Protein AF-A0A8N5F3Z3-F1 (afdb_monomer)

Mean predicted aligned error: 14.94 Å

pLDDT: mean 81.78, std 18.19, range [40.5, 97.69]

Solvent-accessible surface area (backbone atoms only — not comparable to full-atom values): 6724 Å² total; per-residue (Å²): 114,72,68,60,54,53,52,52,58,53,57,67,68,72,70,79,79,89,79,81,91,71,98,78,69,83,72,79,79,72,80,84,81,76,81,78,78,86,86,72,54,78,65,50,73,71,42,96,58,80,53,78,91,48,47,64,61,49,49,52,53,51,51,54,51,47,51,53,53,49,53,51,53,25,58,73,72,74,38,98,65,70,55,70,71,56,48,51,55,52,53,60,50,56,74,71,53,82,84,92,115

Structure (mmCIF, N/CA/C/O backbone):
data_AF-A0A8N5F3Z3-F1
#
_entry.id   AF-A0A8N5F3Z3-F1
#
loop_
_atom_site.group_PDB
_atom_site.id
_atom_site.type_symbol
_atom_site.label_atom_id
_atom_site.label_alt_id
_atom_site.label_comp_id
_atom_site.label_asym_id
_atom_site.label_entity_id
_atom_site.label_seq_id
_atom_site.pdbx_PDB_ins_code
_atom_site.Cartn_x
_atom_site.Cartn_y
_atom_site.Cartn_z
_atom_site.occupancy
_atom_site.B_iso_or_equiv
_atom_site.auth_seq_id
_atom_site.auth_comp_id
_atom_site.auth_asym_id
_atom_site.auth_atom_id
_atom_site.pdbx_PDB_model_num
ATOM 1 N N . MET A 1 1 ? 20.079 36.768 36.945 1.00 57.53 1 MET A N 1
ATOM 2 C CA . MET A 1 1 ? 19.427 36.046 35.823 1.00 57.53 1 MET A CA 1
ATOM 3 C C . MET A 1 1 ? 18.374 36.871 35.079 1.00 57.53 1 MET A C 1
ATOM 5 O O . MET A 1 1 ? 18.444 36.916 33.863 1.00 57.53 1 MET A O 1
ATOM 9 N N . ARG A 1 2 ? 17.445 37.580 35.744 1.00 54.75 2 ARG A N 1
ATOM 10 C CA . ARG A 1 2 ? 16.427 38.410 35.053 1.00 54.75 2 ARG A CA 1
ATOM 11 C C . ARG A 1 2 ? 16.982 39.602 34.252 1.00 54.75 2 ARG A C 1
ATOM 13 O O . ARG A 1 2 ? 16.478 39.885 33.175 1.00 54.75 2 ARG A O 1
ATOM 20 N N . ALA A 1 3 ? 18.040 40.255 34.737 1.00 52.50 3 ALA A N 1
ATOM 21 C CA . ALA A 1 3 ? 18.656 41.392 34.041 1.00 52.50 3 ALA A CA 1
ATOM 22 C C . ALA A 1 3 ? 19.356 40.996 32.724 1.00 52.50 3 ALA A C 1
ATOM 24 O O . ALA A 1 3 ? 19.329 41.754 31.762 1.00 52.50 3 ALA A O 1
ATOM 25 N N . ALA A 1 4 ? 19.923 39.786 32.658 1.00 57.12 4 ALA A N 1
ATOM 26 C CA . ALA A 1 4 ? 20.577 39.274 31.452 1.00 57.12 4 ALA A CA 1
ATOM 27 C C . ALA A 1 4 ? 19.564 38.985 30.330 1.00 57.12 4 ALA A C 1
ATOM 29 O O . ALA A 1 4 ? 19.813 39.312 29.176 1.00 57.12 4 ALA A O 1
ATOM 30 N N . LEU A 1 5 ? 18.389 38.452 30.687 1.00 57.22 5 LEU A N 1
ATOM 31 C CA . LEU A 1 5 ? 17.298 38.187 29.744 1.00 57.22 5 LEU A CA 1
ATOM 32 C C . LEU A 1 5 ? 16.713 39.482 29.163 1.00 57.22 5 LEU A C 1
ATOM 34 O O . LEU A 1 5 ? 16.447 39.552 27.968 1.00 57.22 5 LEU A O 1
ATOM 38 N N . ALA A 1 6 ? 16.566 40.521 29.991 1.00 61.53 6 ALA A N 1
ATOM 39 C CA . ALA A 1 6 ? 16.089 41.825 29.536 1.00 61.53 6 ALA A CA 1
ATOM 40 C C . ALA A 1 6 ? 17.088 42.504 28.583 1.00 61.53 6 ALA A C 1
ATOM 42 O O . ALA A 1 6 ? 16.681 43.062 27.569 1.00 61.53 6 ALA A O 1
ATOM 43 N N . ALA A 1 7 ? 18.392 42.402 28.862 1.00 59.09 7 ALA A N 1
ATOM 44 C CA . ALA A 1 7 ? 19.432 42.937 27.984 1.00 59.09 7 ALA A CA 1
ATOM 45 C C . ALA A 1 7 ? 19.461 42.235 26.614 1.00 59.09 7 ALA A C 1
ATOM 47 O O . ALA A 1 7 ? 19.655 42.892 25.596 1.00 59.09 7 ALA A O 1
ATOM 48 N N . TRP A 1 8 ? 19.215 40.921 26.576 1.00 57.78 8 TRP A N 1
ATOM 49 C CA . TRP A 1 8 ? 19.147 40.152 25.328 1.00 57.78 8 TRP A CA 1
ATOM 50 C C . TRP A 1 8 ? 17.924 40.521 24.483 1.00 57.78 8 TRP A C 1
ATOM 52 O O . TRP A 1 8 ? 18.058 40.725 23.281 1.00 57.78 8 TRP A O 1
ATOM 62 N N . LEU A 1 9 ? 16.757 40.686 25.114 1.00 59.50 9 LEU A N 1
ATOM 63 C CA . LEU A 1 9 ? 15.526 41.111 24.436 1.00 59.50 9 LEU A CA 1
ATOM 64 C C . LEU A 1 9 ? 15.652 42.507 23.805 1.00 59.50 9 LEU A C 1
ATOM 66 O O . LEU A 1 9 ? 15.165 42.721 22.699 1.00 59.50 9 LEU A O 1
ATOM 70 N N . VAL A 1 10 ? 16.342 43.440 24.469 1.00 61.44 10 VAL A N 1
ATOM 71 C CA . VAL A 1 10 ? 16.595 44.783 23.920 1.00 61.44 10 VAL A CA 1
ATOM 72 C C . VAL A 1 10 ? 17.597 44.732 22.760 1.00 61.44 10 VAL A C 1
ATOM 74 O O . VAL A 1 10 ? 17.400 45.422 21.764 1.00 61.44 10 VAL A O 1
ATOM 77 N N . LEU A 1 11 ? 18.623 43.874 22.828 1.00 58.91 11 LEU A N 1
ATOM 78 C CA . LEU A 1 11 ? 19.602 43.721 21.743 1.00 58.91 11 LEU A CA 1
ATOM 79 C C . LEU A 1 11 ? 18.972 43.171 20.453 1.00 58.91 11 LEU A C 1
ATOM 81 O O . LEU A 1 11 ? 19.367 43.566 19.359 1.00 58.91 11 LEU A O 1
ATOM 85 N N . SER A 1 12 ? 17.963 42.303 20.571 1.00 59.25 12 SER A N 1
ATOM 86 C CA . SER A 1 12 ? 17.233 41.760 19.419 1.00 59.25 12 SER A CA 1
ATOM 87 C C . SER A 1 12 ? 16.329 42.787 18.727 1.00 59.25 12 SER A C 1
ATOM 89 O O . SER A 1 12 ? 16.064 42.652 17.537 1.00 59.25 12 SER A O 1
ATOM 91 N N . LEU A 1 13 ? 15.868 43.819 19.442 1.00 58.59 13 LEU A N 1
ATOM 92 C CA . LEU A 1 13 ? 14.934 44.822 18.912 1.00 58.59 13 LEU A CA 1
ATOM 93 C C . LEU A 1 13 ? 15.626 45.983 18.177 1.00 58.59 13 LEU A C 1
ATOM 95 O O . LEU A 1 13 ? 14.974 46.663 17.390 1.00 58.59 13 LEU A O 1
ATOM 99 N N . LEU A 1 14 ? 16.930 46.201 18.386 1.00 56.84 14 LEU A N 1
ATOM 100 C CA . LEU A 1 14 ? 17.696 47.258 17.704 1.00 56.84 14 LEU A CA 1
ATOM 101 C C . LEU A 1 14 ? 18.468 46.781 16.457 1.00 56.84 14 LEU A C 1
ATOM 103 O O . LEU A 1 14 ? 19.074 47.600 15.774 1.00 56.84 14 LEU A O 1
ATOM 107 N N . GLY A 1 15 ? 18.442 45.485 16.129 1.00 50.59 15 GLY A N 1
ATOM 108 C CA . GLY A 1 15 ? 19.147 44.921 14.965 1.00 50.59 15 GLY A CA 1
ATOM 109 C C . GLY A 1 15 ? 18.393 45.005 13.630 1.00 50.59 15 GLY A C 1
ATOM 110 O O . GLY A 1 15 ? 18.842 44.430 12.644 1.00 50.59 15 GLY A O 1
ATOM 111 N N . GLY A 1 16 ? 17.234 45.665 13.590 1.00 49.75 16 GLY A N 1
ATOM 112 C CA . GLY A 1 16 ? 16.368 45.718 12.414 1.00 49.75 16 GLY A CA 1
ATOM 113 C C . GLY A 1 16 ? 16.459 47.027 11.637 1.00 49.75 16 GLY A C 1
ATOM 114 O O . GLY A 1 16 ? 15.496 47.781 11.663 1.00 49.75 16 GLY A O 1
ATOM 115 N N . THR A 1 17 ? 17.554 47.280 10.913 1.00 43.16 17 THR A N 1
ATOM 116 C CA . THR A 1 17 ? 17.546 48.199 9.756 1.00 43.16 17 THR A CA 1
ATOM 117 C C . THR A 1 17 ? 18.623 47.812 8.744 1.00 43.16 17 THR A C 1
ATOM 119 O O . THR A 1 17 ? 19.807 47.846 9.071 1.00 43.16 17 THR A O 1
ATOM 122 N N . GLY A 1 18 ? 18.209 47.544 7.504 1.00 42.91 18 GLY A N 1
ATOM 123 C CA . GLY A 1 18 ? 19.069 47.678 6.327 1.00 42.91 18 GLY A CA 1
ATOM 124 C C . GLY A 1 18 ? 19.474 46.371 5.651 1.00 42.91 18 GLY A C 1
ATOM 125 O O . GLY A 1 18 ? 20.613 45.939 5.772 1.00 42.91 18 GLY A O 1
ATOM 126 N N . ALA A 1 19 ? 18.568 45.791 4.868 1.00 40.50 19 ALA A N 1
ATOM 127 C CA . ALA A 1 19 ? 18.955 45.076 3.659 1.00 40.50 19 ALA A CA 1
ATOM 128 C C . ALA A 1 19 ? 18.016 45.564 2.560 1.00 40.50 19 ALA A C 1
ATOM 130 O O . ALA A 1 19 ? 16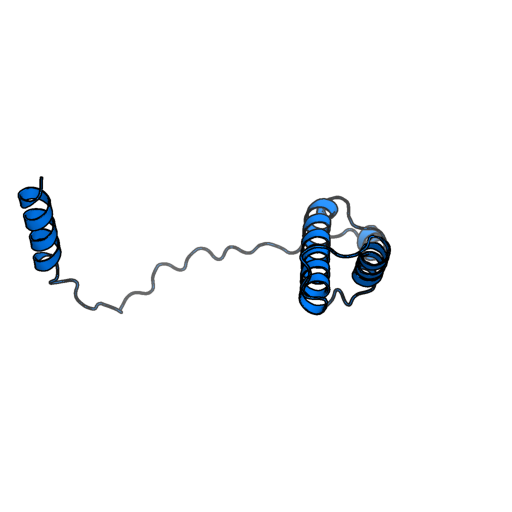.817 45.291 2.578 1.00 40.50 19 ALA A O 1
ATOM 131 N N . GLU A 1 20 ? 18.576 46.413 1.708 1.00 44.19 20 GLU A N 1
ATOM 132 C CA . GLU A 1 20 ? 17.933 46.994 0.545 1.00 44.19 20 GLU A CA 1
ATOM 133 C C . GLU A 1 20 ? 17.353 45.905 -0.361 1.00 44.19 20 GLU A C 1
ATOM 135 O O . GLU A 1 20 ? 17.967 44.869 -0.628 1.00 44.19 20 GLU A O 1
ATOM 140 N N . ASP A 1 21 ? 16.140 46.189 -0.816 1.00 47.72 21 ASP A N 1
ATOM 141 C CA . ASP A 1 21 ? 15.417 45.475 -1.850 1.00 47.72 21 ASP A CA 1
ATOM 142 C C . ASP A 1 21 ? 16.236 45.527 -3.149 1.00 47.72 21 ASP A C 1
ATOM 144 O O . ASP A 1 21 ? 16.343 46.559 -3.812 1.00 47.72 21 ASP A O 1
ATOM 148 N N . THR A 1 22 ? 16.882 44.411 -3.480 1.00 45.47 22 THR A N 1
ATOM 149 C CA . THR A 1 22 ? 17.436 44.154 -4.812 1.00 45.47 22 THR A CA 1
ATOM 150 C C . THR A 1 22 ? 16.864 42.837 -5.323 1.00 45.47 22 THR A C 1
ATOM 152 O O . THR A 1 22 ? 17.564 41.847 -5.521 1.00 45.47 22 THR A O 1
ATOM 155 N N . CYS A 1 23 ? 15.551 42.801 -5.556 1.00 54.81 23 CYS A N 1
ATOM 156 C CA . CYS A 1 23 ? 14.945 41.785 -6.417 1.00 54.81 23 CYS A CA 1
ATOM 157 C C . CYS A 1 23 ? 15.333 42.060 -7.881 1.00 54.81 23 CYS A C 1
ATOM 159 O O . CYS A 1 23 ? 14.547 42.568 -8.675 1.00 54.81 23 CYS A O 1
ATOM 161 N N . GLY A 1 24 ? 16.587 41.771 -8.223 1.00 55.22 24 GLY A N 1
ATOM 162 C CA . GLY A 1 24 ? 17.166 42.068 -9.531 1.00 55.22 24 GLY A CA 1
ATOM 163 C C . GLY A 1 24 ? 18.394 41.220 -9.832 1.00 55.22 24 GLY A C 1
ATOM 164 O O . GLY A 1 24 ? 19.417 41.738 -10.265 1.00 55.22 24 GLY A O 1
ATOM 165 N N . GLY A 1 25 ? 18.307 39.921 -9.567 1.00 56.00 25 GLY A N 1
ATOM 166 C CA . GLY A 1 25 ? 19.308 38.951 -9.985 1.00 56.00 25 GLY A CA 1
ATOM 167 C C . GLY A 1 25 ? 18.725 37.558 -9.865 1.00 56.00 25 GLY A C 1
ATOM 168 O O . GLY A 1 25 ? 18.427 37.119 -8.755 1.00 56.00 25 GLY A O 1
ATOM 169 N N . ASP A 1 26 ? 18.532 36.882 -10.998 1.00 64.25 26 ASP A N 1
ATOM 170 C CA . ASP A 1 26 ? 18.190 35.464 -10.991 1.00 64.25 26 ASP A CA 1
ATOM 171 C C . ASP A 1 26 ? 19.248 34.720 -10.158 1.00 64.25 26 ASP A C 1
ATOM 173 O O . ASP A 1 26 ? 20.445 34.825 -10.463 1.00 64.25 26 ASP A O 1
ATOM 177 N N . PRO A 1 27 ? 18.863 33.987 -9.095 1.00 65.62 27 PRO A N 1
ATOM 178 C CA . PRO A 1 27 ? 19.799 33.084 -8.447 1.00 65.62 27 PRO A CA 1
ATOM 179 C C . PRO A 1 27 ? 20.324 32.111 -9.515 1.00 65.62 27 PRO A C 1
ATOM 181 O O . PRO A 1 27 ? 19.545 31.701 -10.382 1.00 65.62 27 PRO A O 1
ATOM 184 N N . PRO A 1 28 ? 21.620 31.735 -9.495 1.00 68.12 28 PRO A N 1
ATOM 185 C CA . PRO A 1 28 ? 22.149 30.775 -10.457 1.00 68.12 28 PRO A CA 1
ATOM 186 C C . PRO A 1 28 ? 21.240 29.550 -10.449 1.00 68.12 28 PRO A C 1
ATOM 188 O O . PRO A 1 28 ? 21.010 28.972 -9.384 1.00 68.12 28 PRO A O 1
ATOM 191 N N . ALA A 1 29 ? 20.672 29.226 -11.617 1.00 69.50 29 ALA A N 1
ATOM 192 C CA . ALA A 1 29 ? 19.691 28.162 -11.764 1.00 69.50 29 ALA A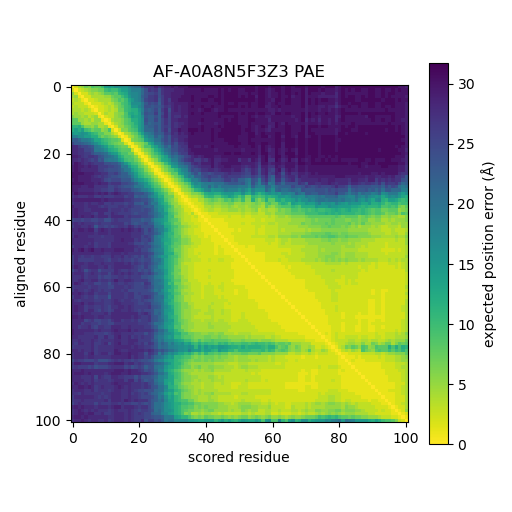 CA 1
ATOM 193 C C . ALA A 1 29 ? 20.218 26.917 -11.048 1.00 69.50 29 ALA A C 1
ATOM 195 O O . ALA A 1 29 ? 21.258 26.368 -11.426 1.00 69.50 29 ALA A O 1
ATOM 196 N N . ALA A 1 30 ? 19.544 26.525 -9.962 1.00 70.44 30 ALA A N 1
ATOM 197 C CA . ALA A 1 30 ? 19.920 25.335 -9.222 1.00 70.44 30 ALA A CA 1
ATOM 198 C C . ALA A 1 30 ? 19.983 24.175 -10.227 1.00 70.44 30 ALA A C 1
ATOM 200 O O . ALA A 1 30 ? 19.070 24.059 -11.051 1.00 70.44 30 ALA A O 1
ATOM 201 N N . PRO A 1 31 ? 21.046 23.348 -10.213 1.00 72.69 31 PRO A N 1
ATOM 202 C CA . PRO A 1 31 ? 21.182 22.273 -11.181 1.00 72.69 31 PRO A CA 1
ATOM 203 C C . PRO A 1 31 ? 19.917 21.424 -11.133 1.00 72.69 31 PRO A C 1
ATOM 205 O O . PRO A 1 31 ? 19.543 20.915 -10.071 1.00 72.69 31 PRO A O 1
ATOM 208 N N . SER A 1 32 ? 19.234 21.331 -12.272 1.00 77.12 32 SER A N 1
ATOM 209 C CA . SER A 1 32 ? 18.002 20.571 -12.416 1.00 77.12 32 SER A CA 1
ATOM 210 C C . SER A 1 32 ? 18.306 19.106 -12.115 1.00 77.12 32 SER A C 1
ATOM 212 O O . SER A 1 32 ? 18.877 18.372 -12.920 1.00 77.12 32 SER A O 1
ATOM 214 N N . ARG A 1 33 ? 17.968 18.672 -10.900 1.00 78.31 33 ARG A N 1
ATOM 215 C CA . ARG A 1 33 ? 18.059 17.266 -10.511 1.00 78.31 33 ARG A CA 1
ATOM 216 C C . ARG A 1 33 ? 16.916 16.538 -11.202 1.00 78.31 33 ARG A C 1
ATOM 218 O O . ARG A 1 33 ? 15.769 16.655 -10.785 1.00 78.31 33 ARG A O 1
ATOM 225 N N . SER A 1 34 ? 17.232 15.824 -12.275 1.00 79.94 34 SER A N 1
ATOM 226 C CA . SER A 1 34 ? 16.309 14.866 -12.875 1.00 79.94 34 SER A CA 1
ATOM 227 C C . SER A 1 34 ? 16.559 13.499 -12.248 1.00 79.94 34 SER A C 1
ATOM 229 O O . SER A 1 34 ? 17.697 13.038 -12.174 1.00 79.94 34 SER A O 1
ATOM 231 N N . ILE A 1 35 ? 15.498 12.872 -11.749 1.00 81.12 35 ILE A N 1
ATOM 232 C CA . ILE A 1 35 ? 15.527 11.459 -11.380 1.00 81.12 35 ILE A CA 1
ATOM 233 C C . ILE A 1 35 ? 15.006 10.716 -12.611 1.00 81.12 35 ILE A C 1
ATOM 235 O O . ILE A 1 35 ? 13.843 10.913 -12.974 1.00 81.12 35 ILE A O 1
ATOM 239 N N . PRO A 1 36 ? 15.852 9.949 -13.319 1.00 82.62 36 PRO A N 1
ATOM 240 C CA . PRO A 1 36 ? 15.407 9.225 -14.498 1.00 82.62 36 PRO A CA 1
ATOM 241 C C . PRO A 1 36 ? 14.378 8.166 -14.097 1.00 82.62 36 PRO A C 1
ATOM 243 O O . PRO A 1 36 ? 14.487 7.552 -13.036 1.00 82.62 36 PRO A O 1
ATOM 246 N N . ALA A 1 37 ? 13.388 7.943 -14.962 1.00 85.25 37 ALA A N 1
ATOM 247 C CA . ALA A 1 37 ? 12.431 6.865 -14.763 1.00 85.25 37 ALA A CA 1
ATOM 248 C C . ALA A 1 37 ? 13.157 5.502 -14.724 1.00 85.25 37 ALA A C 1
ATOM 250 O O . ALA A 1 37 ? 14.138 5.322 -15.461 1.00 85.25 37 ALA A O 1
ATOM 251 N N . PRO A 1 38 ? 12.683 4.541 -13.909 1.00 86.44 38 PRO A N 1
ATOM 252 C CA . PRO A 1 38 ? 13.234 3.194 -13.893 1.00 86.44 38 PRO A CA 1
ATOM 253 C C . PRO A 1 38 ? 13.199 2.56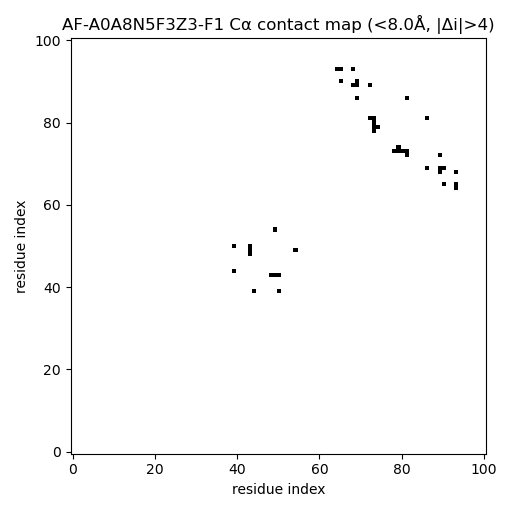9 -15.287 1.00 86.44 38 PRO A C 1
ATOM 255 O O . PRO A 1 38 ? 12.190 2.639 -15.989 1.00 86.44 38 PRO A O 1
ATOM 258 N N . GLN A 1 39 ? 14.308 1.956 -15.688 1.00 90.50 39 GLN A N 1
ATOM 259 C CA . GLN A 1 39 ? 14.383 1.213 -16.940 1.00 90.50 39 GLN A CA 1
ATOM 260 C C . GLN A 1 39 ? 13.956 -0.229 -16.678 1.00 90.50 39 GLN A C 1
ATOM 262 O O . GLN A 1 39 ? 14.494 -0.862 -15.773 1.00 90.50 39 GLN A O 1
ATOM 267 N N . LEU A 1 40 ? 13.003 -0.729 -17.463 1.00 93.19 40 LEU A N 1
ATOM 268 C CA . LEU A 1 40 ? 12.477 -2.089 -17.347 1.00 93.19 40 LEU A CA 1
ATOM 269 C C . LEU A 1 40 ? 12.861 -2.916 -18.571 1.00 93.19 40 LEU A C 1
ATOM 271 O O . LEU A 1 40 ? 12.758 -2.430 -19.706 1.00 93.19 40 LEU A O 1
ATOM 275 N N . SER A 1 41 ? 13.257 -4.169 -18.351 1.00 94.19 41 SER A N 1
ATOM 276 C CA . SER A 1 41 ? 13.495 -5.115 -19.441 1.00 94.19 41 SER A CA 1
ATOM 277 C C . SER A 1 41 ? 12.186 -5.438 -20.186 1.00 94.19 41 SER A C 1
ATOM 279 O O . SER A 1 41 ? 11.092 -5.258 -19.639 1.00 94.19 41 SER A O 1
ATOM 281 N N . PRO A 1 42 ? 12.242 -5.920 -21.442 1.00 95.25 42 PRO A N 1
ATOM 282 C CA . PRO A 1 42 ? 11.044 -6.350 -22.166 1.00 95.25 42 PRO A CA 1
ATOM 283 C C . PRO A 1 42 ? 10.225 -7.403 -21.407 1.00 95.25 42 PRO A C 1
ATOM 285 O O . PRO A 1 42 ? 8.997 -7.352 -21.409 1.00 95.25 42 PRO A O 1
ATOM 288 N N . GLU A 1 43 ? 10.904 -8.324 -20.728 1.00 94.94 43 GLU A N 1
ATOM 289 C CA . GLU A 1 43 ? 10.294 -9.382 -19.926 1.00 94.94 43 GLU A CA 1
ATOM 290 C C . GLU A 1 43 ? 9.602 -8.797 -18.693 1.00 94.94 43 GLU A C 1
ATOM 292 O O . GLU A 1 43 ? 8.462 -9.150 -18.405 1.00 94.94 43 GLU A O 1
ATOM 297 N N . GLU A 1 44 ? 10.249 -7.857 -18.000 1.00 95.56 44 GLU A N 1
ATOM 298 C CA . GLU A 1 44 ? 9.682 -7.185 -16.826 1.00 95.56 44 GLU A CA 1
ATOM 299 C C . GLU A 1 44 ? 8.442 -6.360 -17.175 1.00 95.56 44 GLU A C 1
ATOM 301 O O . GLU A 1 44 ? 7.472 -6.362 -16.425 1.00 95.56 44 GLU A O 1
ATOM 306 N N . ARG A 1 45 ? 8.431 -5.702 -18.339 1.00 92.50 45 ARG A N 1
ATOM 307 C CA . ARG A 1 45 ? 7.279 -4.910 -18.808 1.00 92.50 45 ARG A CA 1
ATOM 308 C C . ARG A 1 45 ? 6.038 -5.750 -19.091 1.00 92.50 45 ARG A C 1
ATOM 310 O O . ARG A 1 45 ? 4.933 -5.219 -19.059 1.00 92.50 45 ARG A O 1
ATOM 317 N N . LEU A 1 46 ? 6.227 -7.022 -19.432 1.00 95.19 46 LEU A N 1
ATOM 318 C CA . LEU A 1 46 ? 5.149 -7.964 -19.738 1.00 95.19 46 LEU A CA 1
ATOM 319 C C . LEU A 1 46 ? 4.837 -8.893 -18.556 1.00 95.19 46 LEU A C 1
ATOM 321 O O . LEU A 1 46 ? 3.867 -9.649 -18.605 1.00 95.19 46 LEU A O 1
ATOM 325 N N . SER A 1 47 ? 5.657 -8.850 -17.508 1.00 95.25 47 SER A N 1
ATOM 326 C CA . SER A 1 47 ? 5.501 -9.677 -16.322 1.00 95.25 47 SER A CA 1
ATOM 327 C C . SER A 1 47 ? 4.403 -9.119 -15.413 1.00 95.25 47 SER A C 1
ATOM 329 O O . SER A 1 47 ? 4.373 -7.917 -15.152 1.00 95.25 47 SER A O 1
ATOM 331 N N . PRO A 1 48 ? 3.535 -9.974 -14.843 1.00 94.75 48 PRO A N 1
ATOM 332 C CA . PRO A 1 48 ? 2.632 -9.565 -13.769 1.00 94.75 48 PRO A CA 1
ATOM 333 C C . PRO A 1 48 ? 3.359 -9.413 -12.421 1.00 94.75 48 PRO A C 1
ATOM 335 O O . PRO A 1 48 ? 2.751 -9.012 -11.431 1.00 94.75 48 PRO A O 1
ATOM 338 N N . HIS A 1 49 ? 4.641 -9.784 -12.345 1.00 96.00 49 HIS A N 1
ATOM 339 C CA . HIS A 1 49 ? 5.429 -9.719 -11.123 1.00 96.00 49 HIS A CA 1
ATOM 340 C C . HIS A 1 49 ? 6.216 -8.422 -11.023 1.00 96.00 49 HIS A C 1
ATOM 342 O O . HIS A 1 49 ? 6.739 -7.900 -12.003 1.00 96.00 49 HIS A O 1
ATOM 348 N N . MET A 1 50 ? 6.381 -7.969 -9.786 1.00 94.88 50 MET A N 1
ATOM 349 C CA . MET A 1 50 ? 7.163 -6.789 -9.472 1.00 94.88 50 MET A CA 1
ATOM 350 C C . MET A 1 50 ? 8.656 -6.964 -9.807 1.00 94.88 50 MET A C 1
ATOM 352 O O . MET A 1 50 ? 9.274 -7.908 -9.286 1.00 94.88 50 MET A O 1
ATOM 356 N N . PRO A 1 51 ? 9.247 -6.042 -10.594 1.00 96.19 51 PRO A N 1
ATOM 357 C CA . PRO A 1 51 ? 10.684 -5.999 -10.860 1.00 96.19 51 PRO A CA 1
ATOM 358 C C . PRO A 1 51 ? 11.494 -5.978 -9.567 1.00 96.19 51 PRO A C 1
ATOM 360 O O . PRO A 1 51 ? 11.110 -5.316 -8.602 1.00 96.19 51 PRO A O 1
ATOM 363 N N . GLU A 1 52 ? 12.620 -6.690 -9.536 1.00 94.81 52 GLU A N 1
ATOM 364 C CA . GLU A 1 52 ? 13.408 -6.875 -8.311 1.00 94.81 52 GLU A CA 1
ATOM 365 C C . GLU A 1 52 ? 13.907 -5.549 -7.728 1.00 94.81 52 GLU A C 1
ATOM 367 O O . GLU A 1 52 ? 13.788 -5.319 -6.523 1.00 94.81 52 GLU A O 1
ATOM 372 N N . SER A 1 53 ? 14.379 -4.654 -8.595 1.00 93.25 53 SER A N 1
ATOM 373 C CA . SER A 1 53 ? 14.893 -3.333 -8.226 1.00 93.25 53 SER A CA 1
ATOM 374 C C . SER A 1 53 ? 13.841 -2.417 -7.594 1.00 93.25 53 SER A C 1
ATOM 376 O O . SER A 1 53 ? 14.204 -1.534 -6.823 1.00 93.25 53 SER A O 1
ATOM 378 N N . LEU A 1 54 ? 12.550 -2.640 -7.869 1.00 94.75 54 LEU A N 1
ATOM 379 C CA . LEU A 1 54 ? 11.446 -1.787 -7.409 1.00 94.75 54 LEU A CA 1
ATOM 380 C C . LEU A 1 54 ? 10.692 -2.360 -6.204 1.00 94.75 54 LEU A C 1
ATOM 382 O O . LEU A 1 54 ? 9.765 -1.731 -5.698 1.00 94.75 54 LEU A O 1
ATOM 386 N N . ARG A 1 55 ? 11.079 -3.541 -5.707 1.00 96.44 55 ARG A N 1
ATOM 387 C CA . ARG A 1 55 ? 10.379 -4.204 -4.592 1.00 96.44 55 ARG A CA 1
ATOM 388 C C . ARG A 1 55 ? 10.361 -3.368 -3.316 1.00 96.44 55 ARG A C 1
ATOM 390 O O . ARG A 1 55 ? 9.357 -3.367 -2.612 1.00 96.44 55 ARG A O 1
ATOM 397 N N . CYS A 1 56 ? 11.460 -2.680 -3.009 1.00 96.38 56 CYS A N 1
ATOM 398 C CA . CYS A 1 56 ? 11.558 -1.840 -1.814 1.00 96.38 56 CYS A CA 1
ATOM 399 C C . CYS A 1 56 ? 10.592 -0.651 -1.899 1.00 96.38 56 CYS A C 1
ATOM 401 O O . CYS A 1 56 ? 9.773 -0.449 -1.003 1.00 96.38 56 CYS A O 1
ATOM 403 N N . ASP A 1 57 ? 10.630 0.073 -3.018 1.00 95.31 57 ASP A N 1
ATOM 404 C CA . ASP A 1 57 ? 9.785 1.247 -3.238 1.00 95.31 57 ASP A CA 1
ATOM 405 C C . ASP A 1 57 ? 8.304 0.876 -3.230 1.00 95.31 57 ASP A C 1
ATOM 407 O O . ASP A 1 57 ? 7.487 1.531 -2.582 1.00 95.31 57 ASP A O 1
ATOM 411 N N . ALA A 1 58 ? 7.955 -0.229 -3.880 1.00 95.31 58 ALA A N 1
ATOM 412 C CA . ALA A 1 58 ? 6.592 -0.721 -3.862 1.00 95.31 58 ALA A CA 1
ATOM 413 C C . ALA A 1 58 ? 6.143 -1.196 -2.478 1.00 95.31 58 ALA A C 1
ATOM 415 O O . ALA A 1 58 ? 5.004 -0.945 -2.101 1.00 95.31 58 ALA A O 1
ATOM 416 N N . CYS A 1 59 ? 7.017 -1.834 -1.693 1.00 97.62 59 CYS A N 1
ATOM 417 C CA . CYS A 1 59 ? 6.703 -2.198 -0.312 1.00 97.62 59 CYS A CA 1
ATOM 418 C C . CYS A 1 59 ? 6.366 -0.951 0.516 1.00 97.62 59 CYS A C 1
ATOM 420 O O . CYS A 1 59 ? 5.362 -0.939 1.227 1.00 97.62 59 CYS A O 1
ATOM 422 N N . HIS A 1 60 ? 7.144 0.125 0.367 1.00 97.69 60 HIS A N 1
ATOM 423 C CA . HIS A 1 60 ? 6.846 1.400 1.017 1.00 97.69 60 HIS A CA 1
ATOM 424 C C . HIS A 1 60 ? 5.520 2.002 0.543 1.00 97.69 60 HIS A C 1
ATOM 426 O O . HIS A 1 60 ? 4.729 2.445 1.375 1.00 97.69 60 HIS A O 1
ATOM 432 N N . ALA A 1 61 ? 5.244 1.981 -0.763 1.00 95.31 61 ALA A N 1
ATOM 433 C CA . ALA A 1 61 ? 3.985 2.481 -1.313 1.00 95.31 61 ALA A CA 1
ATOM 434 C C . ALA A 1 61 ? 2.775 1.693 -0.780 1.00 95.31 61 ALA A C 1
ATOM 436 O O . ALA A 1 61 ? 1.797 2.285 -0.323 1.00 95.31 61 ALA A O 1
ATOM 437 N N . ILE A 1 62 ? 2.863 0.360 -0.769 1.00 96.38 62 ILE A N 1
ATOM 438 C CA . ILE A 1 62 ? 1.818 -0.526 -0.246 1.00 96.38 62 ILE A CA 1
ATOM 439 C C . ILE A 1 62 ? 1.621 -0.300 1.255 1.00 96.38 62 ILE A C 1
ATOM 441 O O . ILE A 1 62 ? 0.484 -0.165 1.703 1.00 96.38 62 ILE A O 1
ATOM 445 N N . ALA A 1 63 ? 2.702 -0.217 2.034 1.00 97.56 63 ALA A N 1
ATOM 446 C CA . ALA A 1 63 ? 2.629 0.012 3.475 1.00 97.56 63 ALA A CA 1
ATOM 447 C C . ALA A 1 63 ? 1.956 1.351 3.803 1.00 97.56 63 ALA A C 1
ATOM 449 O O . ALA A 1 63 ? 1.029 1.388 4.612 1.00 97.56 63 ALA A O 1
ATOM 450 N N . PHE A 1 64 ? 2.365 2.426 3.121 1.00 96.50 64 PHE A N 1
ATOM 451 C CA . PHE A 1 64 ? 1.753 3.746 3.263 1.00 96.50 64 PHE A CA 1
ATOM 452 C C . PHE A 1 64 ? 0.255 3.702 2.951 1.00 96.50 64 PHE A C 1
ATOM 454 O O . PHE A 1 64 ? -0.576 4.243 3.683 1.00 96.50 64 PHE A O 1
ATOM 461 N N . GLN A 1 65 ? -0.105 3.009 1.873 1.00 95.94 65 GLN A N 1
ATOM 462 C CA . GLN A 1 65 ? -1.486 2.913 1.449 1.00 95.94 65 GLN A CA 1
ATOM 463 C C . GLN A 1 65 ? -2.345 2.089 2.418 1.00 95.94 65 GLN A C 1
ATOM 465 O O . GLN A 1 65 ? -3.472 2.489 2.714 1.00 95.94 65 GLN A O 1
ATOM 470 N N . ILE A 1 66 ? -1.825 0.977 2.938 1.00 96.69 66 ILE A N 1
ATOM 471 C CA . ILE A 1 66 ? -2.494 0.169 3.963 1.00 96.69 66 ILE A CA 1
ATOM 472 C C . ILE A 1 66 ? -2.718 0.999 5.22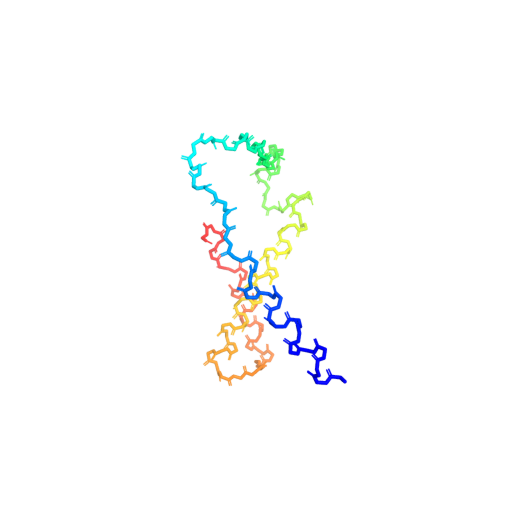9 1.00 96.69 66 ILE A C 1
ATOM 474 O O . ILE A 1 66 ? -3.837 1.038 5.742 1.00 96.69 66 ILE A O 1
ATOM 478 N N . GLU A 1 67 ? -1.692 1.705 5.707 1.00 96.31 67 GLU A N 1
ATOM 479 C CA . GLU A 1 67 ? -1.791 2.564 6.890 1.00 96.31 67 GLU A CA 1
ATOM 480 C C . GLU A 1 67 ? -2.889 3.625 6.722 1.00 96.31 67 GLU A C 1
ATOM 482 O O . GLU A 1 67 ? -3.7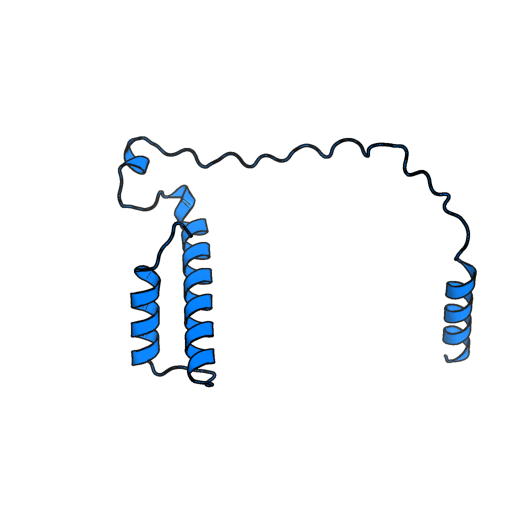16 3.829 7.614 1.00 96.31 67 GLU A O 1
ATOM 487 N N . GLU A 1 68 ? -2.955 4.258 5.549 1.00 95.75 68 GLU A N 1
ATOM 488 C CA . GLU A 1 68 ? -3.992 5.229 5.209 1.00 95.75 68 GLU A CA 1
ATOM 489 C C . GLU A 1 68 ? -5.407 4.633 5.298 1.00 95.75 68 GLU A C 1
ATOM 491 O O . GLU A 1 68 ? -6.315 5.255 5.861 1.00 95.75 68 GLU A O 1
ATOM 496 N N . GLN A 1 69 ? -5.619 3.434 4.747 1.00 96.00 69 GLN A N 1
ATOM 497 C CA . GLN A 1 69 ? -6.933 2.781 4.755 1.00 96.00 69 GLN A CA 1
ATOM 498 C C . GLN A 1 69 ? -7.339 2.339 6.162 1.00 96.00 69 GLN A C 1
ATOM 500 O O . GLN A 1 69 ? -8.490 2.543 6.561 1.00 96.00 69 GLN A O 1
ATOM 505 N N . LEU A 1 70 ? -6.395 1.805 6.939 1.00 96.38 70 LEU A N 1
ATOM 506 C CA . LEU A 1 70 ? -6.621 1.422 8.330 1.00 96.38 70 LEU A CA 1
ATOM 507 C C . LEU A 1 70 ? -6.996 2.633 9.182 1.00 96.38 70 LEU A C 1
ATOM 509 O O . LEU A 1 70 ? -8.035 2.618 9.843 1.00 96.38 70 LEU A O 1
ATOM 513 N N . ARG A 1 71 ? -6.239 3.730 9.075 1.00 96.06 71 ARG A N 1
ATOM 514 C CA . ARG A 1 71 ? -6.528 4.972 9.801 1.00 96.06 71 ARG A CA 1
ATOM 515 C C . ARG A 1 71 ? -7.902 5.540 9.439 1.00 96.06 71 ARG A C 1
ATOM 517 O O . ARG A 1 71 ? -8.637 6.007 10.311 1.00 96.06 71 ARG A O 1
ATOM 524 N N . LYS A 1 72 ? -8.289 5.475 8.159 1.00 95.50 72 LYS A N 1
ATOM 525 C CA . LYS A 1 72 ? -9.638 5.855 7.701 1.00 95.50 72 LYS A CA 1
ATOM 526 C C . LYS A 1 72 ? -10.721 4.957 8.299 1.00 95.50 72 LYS A C 1
ATOM 528 O O . LYS A 1 72 ? -11.770 5.465 8.694 1.00 95.50 72 LYS A O 1
ATOM 533 N N . ALA A 1 73 ? -10.505 3.646 8.349 1.00 96.31 73 ALA A N 1
ATOM 534 C CA . ALA A 1 73 ? -11.464 2.697 8.907 1.00 96.31 73 ALA A CA 1
ATOM 535 C C . ALA A 1 73 ? -11.644 2.891 10.422 1.00 96.31 73 ALA A C 1
ATOM 537 O O . ALA A 1 73 ? -12.776 2.996 10.895 1.00 96.31 73 ALA A O 1
ATOM 538 N N . GLU A 1 74 ? -10.548 3.043 11.162 1.00 96.81 74 GLU A N 1
ATOM 539 C CA . GLU A 1 74 ? -10.535 3.361 12.597 1.00 96.81 74 GLU A CA 1
ATOM 540 C C . GLU A 1 74 ? -11.254 4.682 12.893 1.00 96.81 74 GLU A C 1
ATOM 542 O O . GLU A 1 74 ? -12.131 4.749 13.762 1.00 96.81 74 GLU A O 1
ATOM 547 N N . GLY A 1 75 ? -10.965 5.717 12.098 1.00 95.94 75 GLY A N 1
ATOM 548 C CA . GLY A 1 75 ? -11.637 7.011 12.181 1.00 95.94 75 GLY A CA 1
ATOM 549 C C . GLY A 1 75 ? -13.151 6.920 11.963 1.00 95.94 75 GLY A C 1
ATOM 550 O O . GLY A 1 75 ? -13.908 7.549 12.699 1.00 95.94 75 GLY A O 1
ATOM 551 N N . LYS A 1 76 ? -13.615 6.095 11.011 1.00 94.88 76 LYS A N 1
ATOM 552 C CA . LYS A 1 76 ? -15.052 5.887 10.740 1.00 94.88 76 LYS A CA 1
ATOM 553 C C . LYS A 1 76 ? -15.792 5.236 11.905 1.00 94.88 76 LYS A C 1
ATOM 555 O O . LYS A 1 76 ? -16.947 5.574 12.148 1.00 94.88 76 LYS A O 1
ATOM 560 N N . VAL A 1 77 ? -15.152 4.309 12.616 1.00 93.06 77 VAL A N 1
ATOM 561 C CA . VAL A 1 77 ? -15.764 3.645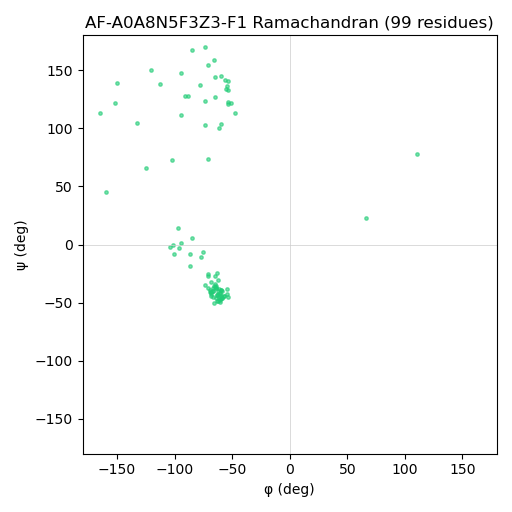 13.779 1.00 93.06 77 VAL A CA 1
ATOM 562 C C . VAL A 1 77 ? -15.568 4.425 15.083 1.00 93.06 77 VAL A C 1
ATOM 564 O O . VAL A 1 77 ? -16.141 4.049 16.105 1.00 93.06 77 VAL A O 1
ATOM 567 N N . GLY A 1 78 ? -14.756 5.489 15.068 1.00 92.06 78 GLY A N 1
ATOM 568 C CA . GLY A 1 78 ? -14.431 6.294 16.247 1.00 92.06 78 GLY A CA 1
ATOM 569 C C . GLY A 1 78 ? -13.623 5.535 17.304 1.00 92.06 78 GLY A C 1
ATOM 570 O O . GLY A 1 78 ? -13.671 5.882 18.484 1.00 92.06 78 GLY A O 1
ATOM 571 N N . LYS A 1 79 ? -12.909 4.474 16.910 1.00 87.12 79 LYS A N 1
ATOM 572 C CA . LYS A 1 79 ? -12.116 3.621 17.807 1.00 87.12 79 LYS A CA 1
ATOM 573 C C . LYS A 1 79 ? -10.659 3.641 17.388 1.00 87.12 79 LYS A C 1
ATOM 575 O O . LYS A 1 79 ? -10.349 3.747 16.213 1.00 87.12 79 LYS A O 1
ATOM 580 N N . LYS A 1 80 ? -9.774 3.470 18.370 1.00 86.50 80 LYS A N 1
ATOM 581 C CA . LYS A 1 80 ? -8.324 3.366 18.146 1.00 86.50 80 LYS A CA 1
ATOM 582 C C . LYS A 1 80 ? -7.871 2.003 17.615 1.00 86.50 80 LYS A C 1
ATOM 584 O O . LYS A 1 80 ? -6.702 1.857 17.305 1.00 86.50 80 LYS A O 1
ATOM 589 N N . ALA A 1 81 ? -8.755 1.007 17.611 1.00 94.25 81 ALA A N 1
ATOM 590 C CA . ALA A 1 81 ? -8.459 -0.331 17.122 1.00 94.25 81 ALA A CA 1
ATOM 591 C C . ALA A 1 81 ? -9.731 -0.977 16.566 1.00 94.25 81 ALA A C 1
ATOM 593 O O . ALA A 1 81 ? -10.815 -0.842 17.154 1.00 94.25 81 ALA A O 1
ATOM 594 N N . LEU A 1 82 ? -9.588 -1.674 15.444 1.00 95.31 82 LEU A N 1
ATOM 595 C CA . LEU A 1 82 ? -10.651 -2.463 14.827 1.00 95.31 82 LEU A CA 1
ATOM 596 C C . LEU A 1 82 ? -10.720 -3.865 15.447 1.00 95.31 82 LEU A C 1
ATOM 598 O O . LEU A 1 82 ? -9.821 -4.295 16.173 1.00 95.31 82 LEU A O 1
ATOM 602 N N . LYS A 1 83 ? -11.802 -4.597 15.170 1.00 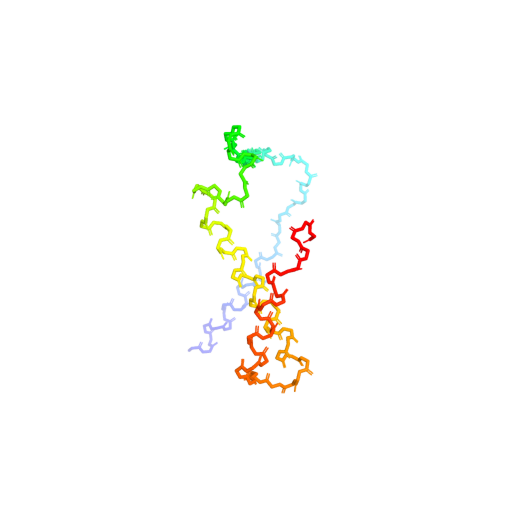96.44 83 LYS A N 1
ATOM 603 C CA . LYS A 1 83 ? -11.801 -6.046 15.403 1.00 96.44 83 LYS A CA 1
ATOM 604 C C . LYS A 1 83 ? -10.900 -6.706 14.365 1.00 96.44 83 LYS A C 1
ATOM 606 O O . LYS A 1 83 ? -10.754 -6.193 13.262 1.00 96.44 83 LYS A O 1
ATOM 611 N N . GLU A 1 84 ? -10.354 -7.869 14.693 1.00 96.75 84 GLU A N 1
ATOM 612 C CA . GLU A 1 84 ? -9.511 -8.637 13.770 1.00 96.75 84 GLU A CA 1
ATOM 613 C C . GLU A 1 84 ? -10.199 -8.889 12.420 1.00 96.75 84 GLU A C 1
ATOM 615 O O . GLU A 1 84 ? -9.604 -8.627 11.381 1.00 96.75 84 GLU A O 1
ATOM 620 N N . SER A 1 85 ? -11.475 -9.294 12.426 1.00 97.38 85 SER A N 1
ATOM 621 C CA . SER A 1 85 ? -12.266 -9.485 11.200 1.00 97.38 85 SER A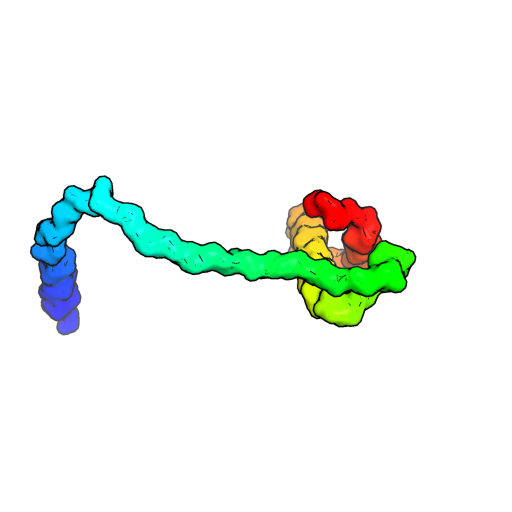 CA 1
ATOM 622 C C . SER A 1 85 ? -12.287 -8.242 10.314 1.00 97.38 85 SER A C 1
ATOM 624 O O . SER A 1 85 ? -12.128 -8.329 9.101 1.00 97.38 85 SER A O 1
ATOM 626 N N . ASP A 1 86 ? -12.448 -7.081 10.943 1.00 96.56 86 ASP A N 1
ATOM 627 C CA . ASP A 1 86 ? -12.560 -5.803 10.255 1.00 96.56 86 ASP A CA 1
ATOM 628 C C . ASP A 1 86 ? -11.181 -5.377 9.717 1.00 96.56 86 ASP A C 1
ATOM 630 O O . ASP A 1 86 ? -11.094 -4.818 8.626 1.00 96.56 86 ASP A O 1
ATOM 634 N N . TYR A 1 87 ? -10.092 -5.684 10.438 1.00 97.25 87 TYR A N 1
ATOM 635 C CA . TYR A 1 87 ? -8.728 -5.493 9.935 1.00 97.25 87 TYR A CA 1
ATOM 636 C C . TYR A 1 87 ? -8.480 -6.311 8.669 1.00 97.25 87 TYR A C 1
ATOM 638 O O . TYR A 1 87 ? -8.005 -5.751 7.682 1.00 97.25 87 TYR A O 1
ATOM 646 N N . ILE A 1 88 ? -8.820 -7.604 8.671 1.00 97.44 88 ILE A N 1
ATOM 647 C CA . ILE A 1 88 ? -8.638 -8.470 7.498 1.00 97.44 88 ILE A CA 1
ATOM 648 C C . ILE A 1 88 ? -9.433 -7.934 6.304 1.00 97.44 88 ILE A C 1
ATOM 650 O O . ILE A 1 88 ? -8.873 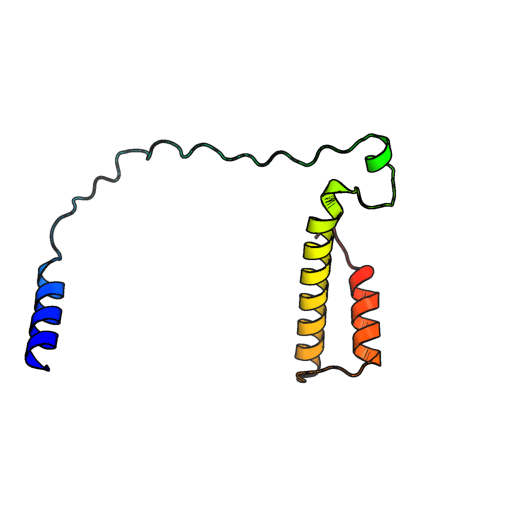-7.782 5.221 1.00 97.44 88 ILE A O 1
ATOM 654 N N . GLU A 1 89 ? -10.693 -7.546 6.510 1.00 96.88 89 GLU A N 1
ATOM 655 C CA . GLU A 1 89 ? -11.532 -7.016 5.432 1.00 96.88 89 GLU A CA 1
ATOM 656 C C . GLU A 1 89 ? -10.966 -5.714 4.834 1.00 96.88 89 GLU A C 1
ATOM 658 O O . GLU A 1 89 ? -10.997 -5.507 3.617 1.00 96.88 89 GLU A O 1
ATOM 663 N N . VAL A 1 90 ? -10.432 -4.816 5.672 1.00 96.94 90 VAL A N 1
ATOM 664 C CA . VAL A 1 90 ? -9.793 -3.582 5.190 1.00 96.94 90 VAL A CA 1
ATOM 665 C C . VAL A 1 90 ? -8.496 -3.896 4.443 1.00 96.94 90 VAL A C 1
ATOM 667 O O . VAL A 1 90 ? -8.255 -3.301 3.390 1.00 96.94 90 VAL A O 1
ATOM 670 N N . LEU A 1 91 ? -7.680 -4.832 4.933 1.00 96.81 91 LEU A N 1
ATOM 671 C CA . LEU A 1 91 ? -6.427 -5.231 4.287 1.00 96.81 91 LEU A CA 1
ATOM 672 C C . LEU A 1 91 ? -6.667 -5.855 2.905 1.00 96.81 91 LEU A C 1
ATOM 674 O O . LEU A 1 91 ? -6.067 -5.411 1.929 1.00 96.81 91 LEU A O 1
ATOM 678 N N . GLU A 1 92 ? -7.587 -6.813 2.789 1.00 96.00 92 GLU A N 1
ATOM 679 C CA . GLU A 1 92 ? -7.923 -7.458 1.510 1.00 96.00 92 GLU A CA 1
ATOM 680 C C . GLU A 1 92 ? -8.444 -6.451 0.480 1.00 96.00 92 GLU A C 1
ATOM 682 O O . GLU A 1 92 ? -8.045 -6.454 -0.689 1.00 96.00 92 GLU A O 1
ATOM 687 N N . ARG A 1 93 ? -9.299 -5.527 0.929 1.00 95.31 93 ARG A N 1
ATOM 688 C CA . ARG A 1 93 ? -9.829 -4.461 0.077 1.00 95.31 93 ARG A CA 1
ATOM 689 C C . ARG A 1 93 ? -8.746 -3.488 -0.376 1.00 95.31 93 ARG A C 1
ATOM 691 O O . ARG A 1 93 ? -8.803 -3.022 -1.511 1.00 95.31 93 ARG A O 1
ATOM 698 N N . SER A 1 94 ? -7.768 -3.200 0.483 1.00 95.12 94 SER A N 1
ATOM 699 C CA . SER A 1 94 ? -6.649 -2.303 0.165 1.00 95.12 94 SER A CA 1
ATOM 700 C C . SER A 1 94 ? -5.802 -2.838 -0.991 1.00 95.12 94 SER A C 1
ATOM 702 O O . SER A 1 94 ? -5.287 -2.053 -1.774 1.00 95.12 94 SER A O 1
ATOM 704 N N . CYS A 1 95 ? -5.707 -4.158 -1.171 1.00 93.25 95 CYS A N 1
ATOM 705 C CA . CYS A 1 95 ? -4.998 -4.748 -2.310 1.00 93.25 95 CYS A CA 1
ATOM 706 C C . CYS A 1 95 ? -5.730 -4.553 -3.652 1.00 93.25 95 CYS A C 1
ATOM 708 O O . CYS A 1 95 ? -5.087 -4.505 -4.698 1.00 93.25 95 CYS A O 1
ATOM 710 N N . SER A 1 96 ? -7.061 -4.425 -3.627 1.00 93.12 96 SER A N 1
ATOM 711 C CA . SER A 1 96 ? -7.917 -4.310 -4.823 1.00 93.12 96 SER A CA 1
ATOM 712 C C . SER A 1 96 ? -8.277 -2.863 -5.177 1.00 93.12 96 SER A C 1
ATOM 714 O O . SER A 1 96 ? -9.224 -2.621 -5.927 1.00 93.12 96 SER A O 1
ATOM 716 N N . GLN A 1 97 ? -7.581 -1.891 -4.588 1.00 90.56 97 GLN A N 1
ATOM 717 C CA . GLN A 1 97 ? -7.826 -0.485 -4.870 1.00 90.56 97 GLN A CA 1
ATOM 718 C C . GLN A 1 97 ? -7.305 -0.071 -6.252 1.00 90.56 97 GLN A C 1
ATOM 720 O O . GLN A 1 97 ? -6.566 -0.796 -6.915 1.00 90.56 97 GLN A O 1
ATOM 725 N N . ASP A 1 98 ? -7.675 1.139 -6.654 1.00 91.88 98 ASP A N 1
ATOM 726 C CA . ASP A 1 98 ? -7.091 1.800 -7.814 1.00 91.88 98 ASP A CA 1
ATOM 727 C C . ASP A 1 98 ? -5.663 2.273 -7.477 1.00 91.88 98 ASP A C 1
ATOM 729 O O . ASP A 1 98 ? -5.466 2.984 -6.488 1.00 91.88 98 ASP A O 1
ATOM 733 N N . TRP A 1 99 ? -4.679 1.835 -8.265 1.00 89.62 99 TRP A N 1
ATOM 734 C CA . TRP A 1 99 ? -3.250 2.132 -8.082 1.00 89.62 99 TRP A CA 1
ATOM 735 C C . TRP A 1 99 ? -2.723 3.182 -9.070 1.00 89.62 99 TRP A C 1
ATOM 737 O O . TRP A 1 99 ? -1.558 3.561 -8.989 1.00 89.62 99 TRP A O 1
ATOM 747 N N . GLU A 1 100 ? -3.561 3.663 -9.992 1.00 84.44 100 GLU A N 1
ATOM 748 C CA . GLU A 1 100 ? -3.186 4.694 -10.972 1.00 84.44 100 GLU A CA 1
ATOM 749 C C . GLU A 1 100 ? -3.545 6.115 -10.509 1.00 84.44 100 GLU A C 1
ATOM 751 O O . GLU A 1 100 ? -3.339 7.081 -11.249 1.00 84.44 100 GLU A O 1
ATOM 756 N N . ARG A 1 101 ? -4.107 6.247 -9.303 1.00 57.53 101 ARG A N 1
ATOM 757 C CA . ARG A 1 101 ? -4.737 7.472 -8.810 1.00 57.53 101 ARG A CA 1
ATOM 758 C C . ARG A 1 101 ? -3.999 8.131 -7.653 1.00 57.53 101 ARG A C 1
ATOM 760 O O . ARG A 1 101 ? -3.491 7.400 -6.777 1.00 57.53 101 ARG A O 1
#

Organism: Geospiza fortis (NCBI:txid48883)

Radius of gyration: 27.06 Å; Cα contacts (8 Å, |Δi|>4): 22; chains: 1; bounding box: 38×58×58 Å

Sequence (101 aa):
MRAALAAWLVLSLLGGTGAEDTCGGDPPAAPSRSIPAPQLSPEERLSPHMPESLRCDACHAIAFQIEEQLRKAEGKVGKKALKESDYIEVLERSCSQDWER

Secondary structure (DSSP, 8-state):
-HHHHHHHHHHHHS-----------PPP-------PPPP--HHHHH-SSPPGGGHHHHHHHHHHHHHHHHHHHHHHHT-SS--HHHHHHHHHHHHTS-S--

InterPro domains:
  IPR052682 Marginal zone B- and B1-cell-specific protein [PTHR15881] (34-100)

Foldseek 3Di:
DVVVVVVVVVVVVPPDDDDDDDPDDDDDPDPPDDDDDDDDDPCCVVDPDDDPVCPVVVVVVLVVQLVVQLVVQCVVVVHPDDPPVVSVVSSVVSVVDDPVD